Protein AF-A0A2V5RUF3-F1 (afdb_monomer_lite)

Sequence (128 aa):
MLADRKARALIARGKTIVAITCGIHSTEVGSYLSSMLIAYRLASSNEPEIQEILRNTIILLVPSTNPDGVDIVNNWYQKTLGTPYEGTDPPELYHKYTGHDDNRDWYAFTQVETQLVVDKILNVWHPQ

pLDDT: mean 93.79, std 6.05, range [61.09, 98.62]

Structure (mmCIF, N/CA/C/O backbone):
data_AF-A0A2V5RUF3-F1
#
_entry.id   AF-A0A2V5RUF3-F1
#
loop_
_atom_site.group_PDB
_atom_site.id
_atom_site.type_symbol
_atom_site.label_atom_id
_atom_site.label_alt_id
_atom_site.label_comp_id
_atom_site.label_asym_id
_atom_site.label_entity_id
_atom_site.label_seq_id
_atom_site.pdbx_PDB_ins_code
_atom_site.Cartn_x
_atom_site.Cartn_y
_atom_site.Cartn_z
_atom_site.occupancy
_atom_site.B_iso_or_equiv
_atom_site.auth_seq_id
_atom_site.auth_comp_id
_atom_site.auth_asym_id
_atom_site.auth_atom_id
_atom_site.pdbx_PDB_model_num
ATOM 1 N N . MET A 1 1 ? -35.981 2.179 25.441 1.00 61.34 1 MET A N 1
ATOM 2 C CA . MET A 1 1 ? -35.041 2.319 26.584 1.00 61.34 1 MET A CA 1
ATOM 3 C C . MET A 1 1 ? -33.956 1.233 26.642 1.00 61.34 1 MET A C 1
ATOM 5 O O . MET A 1 1 ? -32.801 1.597 26.812 1.00 61.34 1 MET A O 1
ATOM 9 N N . LEU A 1 2 ? -34.253 -0.069 26.477 1.00 61.09 2 LEU A N 1
ATOM 10 C CA . LEU A 1 2 ? -33.216 -1.128 26.495 1.00 61.09 2 LEU A CA 1
ATOM 11 C C . LEU A 1 2 ? -32.258 -1.067 25.283 1.00 61.09 2 LEU A C 1
ATOM 13 O O . LEU A 1 2 ? -31.047 -1.209 25.445 1.00 61.09 2 LEU A O 1
ATOM 17 N N . ALA A 1 3 ? -32.792 -0.785 24.088 1.00 72.12 3 ALA A N 1
ATOM 18 C CA . ALA A 1 3 ? -32.004 -0.601 22.864 1.00 72.12 3 ALA A CA 1
ATOM 19 C C . ALA A 1 3 ? -31.008 0.571 22.973 1.00 72.12 3 ALA A C 1
ATOM 21 O O . ALA A 1 3 ? -29.855 0.434 22.580 1.00 72.12 3 ALA A O 1
ATOM 22 N N . ASP A 1 4 ? -31.418 1.671 23.610 1.00 81.62 4 ASP A N 1
ATOM 23 C CA . ASP A 1 4 ? -30.600 2.879 23.788 1.00 81.62 4 ASP A CA 1
ATOM 24 C C . ASP A 1 4 ? -29.408 2.641 24.731 1.00 81.62 4 ASP A C 1
ATOM 26 O O . ASP A 1 4 ? -28.284 3.074 24.481 1.00 81.62 4 ASP A O 1
ATOM 30 N N . ARG A 1 5 ? -29.622 1.856 25.796 1.00 87.25 5 ARG A N 1
ATOM 31 C CA . ARG A 1 5 ? -28.552 1.445 26.716 1.00 87.25 5 ARG A CA 1
ATOM 32 C C . ARG A 1 5 ? -27.554 0.505 26.037 1.00 87.25 5 ARG A C 1
ATOM 34 O O . ARG A 1 5 ? -26.350 0.644 26.238 1.00 87.25 5 ARG A O 1
ATOM 41 N N . LYS A 1 6 ? -28.048 -0.433 25.221 1.00 88.12 6 LYS A N 1
ATOM 42 C CA . LYS A 1 6 ? -27.203 -1.355 24.451 1.00 88.12 6 LYS A CA 1
ATOM 43 C C . LYS A 1 6 ? -26.367 -0.602 23.412 1.00 88.12 6 LYS A C 1
ATOM 45 O O . LYS A 1 6 ? -25.171 -0.856 23.328 1.00 88.12 6 LYS A O 1
ATOM 50 N N . ALA A 1 7 ? -26.962 0.351 22.694 1.00 85.69 7 ALA A N 1
ATOM 51 C CA . ALA A 1 7 ? -26.263 1.194 21.727 1.00 85.69 7 ALA A CA 1
ATOM 52 C C . ALA A 1 7 ? -25.142 2.011 22.388 1.00 85.69 7 ALA A C 1
ATOM 54 O O . ALA A 1 7 ? -23.994 1.921 21.965 1.00 85.69 7 ALA A O 1
ATOM 55 N N . ARG A 1 8 ? -25.425 2.710 23.496 1.00 88.44 8 ARG A N 1
ATOM 56 C CA . ARG A 1 8 ? -24.406 3.464 24.253 1.00 88.44 8 ARG A CA 1
ATOM 57 C C . ARG A 1 8 ? -23.258 2.580 24.745 1.00 88.44 8 ARG A C 1
ATOM 59 O O . ARG A 1 8 ? -22.103 2.976 24.662 1.00 88.44 8 ARG A O 1
ATOM 66 N N . ALA A 1 9 ? -23.560 1.369 25.217 1.00 89.31 9 ALA A N 1
ATOM 67 C CA . ALA A 1 9 ? -22.543 0.420 25.667 1.00 89.31 9 ALA A CA 1
ATOM 68 C C . ALA A 1 9 ? -21.702 -0.172 24.522 1.00 89.31 9 ALA A C 1
ATOM 70 O O . ALA A 1 9 ? -20.583 -0.622 24.765 1.00 89.31 9 ALA A O 1
ATOM 71 N N . LEU A 1 10 ? -22.241 -0.239 23.301 1.00 87.00 10 LEU A N 1
ATOM 72 C CA . LEU A 1 10 ? -21.487 -0.633 22.108 1.00 87.00 10 LEU A CA 1
ATOM 73 C C . LEU A 1 10 ? -20.602 0.515 21.628 1.00 87.00 10 LEU A C 1
ATOM 75 O O . LEU A 1 10 ? -19.424 0.288 21.400 1.00 87.00 10 LEU A O 1
ATOM 79 N N . ILE A 1 11 ? -21.128 1.742 21.583 1.00 85.38 11 ILE A N 1
ATOM 80 C CA . ILE A 1 11 ? -20.364 2.949 21.234 1.00 85.38 11 ILE A CA 1
ATOM 81 C C . ILE A 1 11 ? -19.179 3.130 22.190 1.00 85.38 11 ILE A C 1
ATOM 83 O O . ILE A 1 11 ? -18.057 3.309 21.740 1.00 85.38 11 ILE A O 1
ATOM 87 N N . ALA A 1 12 ? -19.398 2.981 23.501 1.00 85.69 12 ALA A N 1
ATOM 88 C CA . ALA A 1 12 ? -18.342 3.117 24.508 1.00 85.69 12 ALA A CA 1
ATOM 89 C C . ALA A 1 12 ? -17.225 2.056 24.410 1.00 85.69 12 ALA A C 1
ATOM 91 O O . ALA A 1 12 ? -16.172 2.224 25.015 1.00 85.69 12 ALA A O 1
ATOM 92 N N . ARG A 1 13 ? -17.462 0.946 23.699 1.00 87.38 13 ARG A N 1
ATOM 93 C CA . ARG A 1 13 ? -16.481 -0.130 23.471 1.00 87.38 13 ARG A CA 1
ATOM 94 C C . ARG A 1 13 ? -16.015 -0.209 22.019 1.00 87.38 13 ARG A C 1
ATOM 96 O O . ARG A 1 13 ? -15.187 -1.061 21.702 1.00 87.38 13 ARG A O 1
ATOM 103 N N . GLY A 1 14 ? -16.580 0.621 21.146 1.00 89.19 14 GLY A N 1
ATOM 104 C CA . GLY A 1 14 ? -16.212 0.681 19.744 1.00 89.19 14 GLY A CA 1
ATOM 105 C C . GLY A 1 14 ? -14.777 1.165 19.606 1.00 89.19 14 GLY A C 1
ATOM 106 O O . GLY A 1 14 ? -14.316 1.995 20.386 1.00 89.19 14 GLY A O 1
ATOM 107 N N . LYS A 1 15 ? -14.079 0.626 18.612 1.00 94.06 15 LYS A N 1
ATOM 108 C CA . LYS A 1 15 ? -12.767 1.112 18.192 1.00 94.06 15 LYS A CA 1
ATOM 109 C C . LYS A 1 15 ? -12.907 1.796 16.843 1.00 94.06 15 LYS A C 1
ATOM 111 O O . LYS A 1 15 ? -13.728 1.371 16.028 1.00 94.06 15 LYS A O 1
ATOM 116 N N . THR A 1 16 ? -12.095 2.817 16.608 1.00 95.06 16 THR A N 1
ATOM 117 C CA . THR A 1 16 ? -11.944 3.400 15.273 1.00 95.06 16 THR A CA 1
ATOM 118 C C . THR A 1 16 ? -11.243 2.386 14.380 1.00 95.06 16 THR A C 1
ATOM 120 O O . THR A 1 16 ? -10.318 1.703 14.818 1.00 95.06 16 THR A O 1
ATOM 123 N N . ILE A 1 17 ? -11.696 2.254 13.139 1.00 97.06 17 ILE A N 1
ATOM 124 C CA . ILE A 1 17 ? -11.057 1.396 12.143 1.00 97.06 17 ILE A CA 1
ATOM 125 C C . ILE A 1 17 ? -10.374 2.317 11.142 1.00 97.06 17 ILE A C 1
ATOM 127 O O . ILE A 1 17 ? -11.040 3.149 10.536 1.00 97.06 17 ILE A O 1
ATOM 131 N N . VAL A 1 18 ? -9.064 2.164 10.975 1.00 97.69 18 VAL A N 1
ATOM 132 C CA . VAL A 1 18 ? -8.263 2.954 10.034 1.00 97.69 18 VAL A CA 1
ATOM 133 C C . VAL A 1 18 ? -7.677 2.012 8.996 1.00 97.69 18 VAL A C 1
ATOM 135 O O . VAL A 1 18 ? -6.994 1.052 9.352 1.00 97.69 18 VAL A O 1
ATOM 138 N N . ALA A 1 19 ? -7.926 2.290 7.718 1.00 97.56 19 ALA A N 1
ATOM 139 C CA . ALA A 1 19 ? -7.289 1.588 6.612 1.00 97.56 19 ALA A CA 1
ATOM 140 C C . ALA A 1 19 ? -6.160 2.441 6.026 1.00 97.56 19 ALA A C 1
ATOM 142 O O . ALA A 1 19 ? -6.362 3.607 5.699 1.00 97.56 19 ALA A O 1
ATOM 143 N N . ILE A 1 20 ? -4.975 1.848 5.893 1.00 97.38 20 ILE A N 1
ATOM 144 C CA . ILE A 1 20 ? -3.802 2.457 5.265 1.00 97.38 20 ILE A CA 1
ATOM 145 C C . ILE A 1 20 ? -3.425 1.571 4.086 1.00 97.38 20 ILE A C 1
ATOM 147 O O . ILE A 1 20 ? -2.952 0.450 4.273 1.00 97.38 20 ILE A O 1
ATOM 151 N N . THR A 1 21 ? -3.649 2.066 2.874 1.00 96.69 21 THR A N 1
ATOM 152 C CA . THR A 1 21 ? -3.284 1.377 1.634 1.00 96.69 21 THR A CA 1
ATOM 153 C C . THR A 1 21 ? -2.081 2.044 0.995 1.00 96.69 21 THR A C 1
ATOM 155 O O . THR A 1 21 ? -2.075 3.258 0.798 1.00 96.69 21 THR A O 1
ATOM 158 N N . CYS A 1 22 ? -1.081 1.247 0.640 1.00 97.62 22 CYS A N 1
ATOM 159 C CA . CYS A 1 22 ? 0.146 1.718 0.015 1.00 97.62 22 CYS A CA 1
ATOM 160 C C . CYS A 1 22 ? 0.277 1.203 -1.425 1.00 97.62 22 CYS A C 1
ATOM 162 O O . CYS A 1 22 ? -0.456 0.307 -1.854 1.00 97.62 22 CYS A O 1
ATOM 164 N N . GLY A 1 23 ? 1.219 1.782 -2.170 1.00 95.56 23 GLY A N 1
ATOM 165 C CA . GLY A 1 23 ? 1.679 1.248 -3.455 1.00 95.56 23 GLY A CA 1
ATOM 166 C C . GLY A 1 23 ? 0.611 1.127 -4.541 1.00 95.56 23 GLY A C 1
ATOM 167 O O . GLY A 1 23 ? 0.672 0.173 -5.302 1.00 95.56 23 GLY A O 1
ATOM 168 N N . ILE A 1 24 ? -0.371 2.035 -4.601 1.00 95.88 24 ILE A N 1
ATOM 169 C CA . ILE A 1 24 ? -1.348 2.045 -5.707 1.00 95.88 24 ILE A CA 1
ATOM 170 C C . ILE A 1 24 ? -0.675 2.384 -7.042 1.00 95.88 24 ILE A C 1
ATOM 172 O O . ILE A 1 24 ? -0.986 1.789 -8.064 1.00 95.88 24 ILE A O 1
ATOM 176 N N . HIS A 1 25 ? 0.308 3.287 -7.015 1.00 95.50 25 HIS A N 1
ATOM 177 C CA . HIS A 1 25 ? 1.265 3.463 -8.099 1.00 95.50 25 HIS A CA 1
ATOM 178 C C . HIS A 1 25 ? 2.591 2.838 -7.686 1.00 95.50 25 HIS A C 1
ATOM 180 O O . HIS A 1 25 ? 3.242 3.286 -6.739 1.00 95.50 25 HIS A O 1
ATOM 186 N N . SER A 1 26 ? 3.017 1.807 -8.403 1.00 94.25 26 SER A N 1
ATOM 187 C CA . SER A 1 26 ? 4.197 1.035 -8.015 1.00 94.25 26 SER A CA 1
ATOM 188 C C . SER A 1 26 ? 5.525 1.781 -8.184 1.00 94.25 26 SER A C 1
ATOM 190 O O . SER A 1 26 ? 6.513 1.396 -7.570 1.00 94.25 26 SER A O 1
ATOM 192 N N . THR A 1 27 ? 5.570 2.873 -8.953 1.00 93.88 27 THR A N 1
ATOM 193 C CA . THR A 1 27 ? 6.742 3.766 -9.034 1.00 93.88 27 THR A CA 1
ATOM 194 C C . THR A 1 27 ? 6.886 4.697 -7.830 1.00 93.88 27 THR A C 1
ATOM 196 O O . THR A 1 27 ? 7.957 5.260 -7.609 1.00 93.88 27 THR A O 1
ATOM 199 N N . GLU A 1 28 ? 5.857 4.837 -6.990 1.00 94.19 28 GLU A N 1
ATOM 200 C CA . GLU A 1 28 ? 5.906 5.638 -5.761 1.00 94.19 28 GLU A CA 1
ATOM 201 C C . GLU A 1 28 ? 6.534 4.834 -4.607 1.00 94.19 28 GLU A C 1
ATOM 203 O O . GLU A 1 28 ? 5.898 4.523 -3.594 1.00 94.19 28 GLU A O 1
ATOM 208 N N . VAL A 1 29 ? 7.818 4.491 -4.759 1.00 93.12 29 VAL A N 1
ATOM 209 C CA . VAL A 1 29 ? 8.514 3.483 -3.935 1.00 93.12 29 VAL A CA 1
ATOM 210 C C . VAL A 1 29 ? 8.488 3.746 -2.429 1.00 93.12 29 VAL A C 1
ATOM 212 O O . VAL A 1 29 ? 8.453 2.816 -1.622 1.00 93.12 29 VAL A O 1
ATOM 215 N N . GLY A 1 30 ? 8.442 5.017 -2.024 1.00 94.19 30 GLY A N 1
ATOM 216 C CA . GLY A 1 30 ? 8.379 5.398 -0.613 1.00 94.19 30 GLY A CA 1
ATOM 217 C C . GLY A 1 30 ? 7.131 4.869 0.100 1.00 94.19 30 GLY A C 1
ATOM 218 O O . GLY A 1 30 ? 7.197 4.532 1.283 1.00 94.19 30 GLY A O 1
ATOM 219 N N . SER A 1 31 ? 6.009 4.740 -0.613 1.00 94.00 31 SER A N 1
ATOM 220 C CA . SER A 1 31 ? 4.732 4.314 -0.039 1.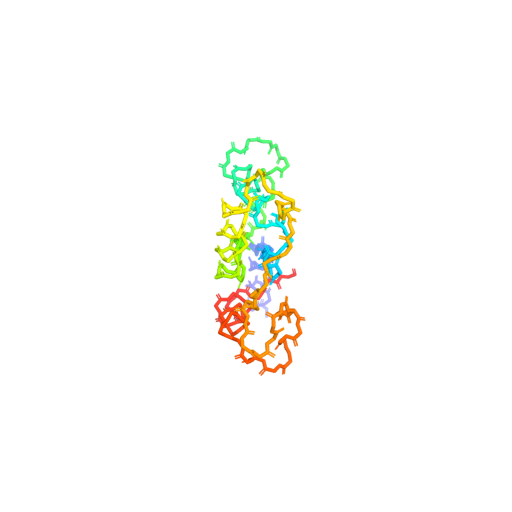00 94.00 31 SER A CA 1
ATOM 221 C C . SER A 1 31 ? 4.805 2.877 0.485 1.00 94.00 31 SER A C 1
ATOM 223 O O . SER A 1 31 ? 4.691 2.648 1.690 1.00 94.00 31 SER A O 1
ATOM 225 N N . TYR A 1 32 ? 5.082 1.900 -0.384 1.00 93.50 32 TYR A N 1
ATOM 226 C CA . TYR A 1 32 ? 5.093 0.493 0.025 1.00 93.50 32 TYR A CA 1
ATOM 227 C C . TYR A 1 32 ? 6.329 0.121 0.858 1.00 93.50 32 TYR A C 1
ATOM 229 O O . TYR A 1 32 ? 6.214 -0.719 1.751 1.00 93.50 32 TYR A O 1
ATOM 237 N N . LEU A 1 33 ? 7.484 0.774 0.667 1.00 94.38 33 LEU A N 1
ATOM 238 C CA . LEU A 1 33 ? 8.667 0.529 1.507 1.00 94.38 33 LEU A CA 1
ATOM 239 C C . LEU A 1 33 ? 8.474 1.029 2.947 1.00 94.38 33 LEU A C 1
ATOM 241 O O . LEU A 1 33 ? 8.896 0.366 3.896 1.00 94.38 33 LEU A O 1
ATOM 245 N N . SER A 1 34 ? 7.797 2.168 3.136 1.00 96.69 34 SER A N 1
ATOM 246 C CA . SER A 1 34 ? 7.510 2.688 4.481 1.00 96.69 34 SER A CA 1
ATOM 247 C C . SER A 1 34 ? 6.473 1.855 5.239 1.00 96.69 34 SER A C 1
ATOM 249 O O . SER A 1 34 ? 6.503 1.831 6.471 1.00 96.69 34 SER A O 1
ATOM 251 N N . SER A 1 35 ? 5.615 1.103 4.539 1.00 96.69 35 SER A N 1
ATOM 252 C CA . SER A 1 35 ? 4.597 0.250 5.167 1.00 96.69 35 SER A CA 1
ATOM 253 C C . SER A 1 35 ? 5.201 -0.757 6.158 1.00 96.69 35 SER A C 1
ATOM 255 O O . SER A 1 35 ? 4.666 -0.951 7.248 1.00 96.69 35 SER A O 1
ATOM 257 N N . MET A 1 36 ? 6.369 -1.331 5.852 1.00 95.31 36 MET A N 1
ATOM 258 C CA . MET A 1 36 ? 7.050 -2.268 6.751 1.00 95.31 36 MET A CA 1
ATOM 259 C C . MET A 1 36 ? 7.618 -1.580 7.993 1.00 95.31 36 MET A C 1
ATOM 261 O O . MET A 1 36 ? 7.584 -2.154 9.081 1.00 95.31 36 MET A O 1
ATOM 265 N N . LEU A 1 37 ? 8.081 -0.333 7.868 1.00 97.12 37 LEU A N 1
ATOM 266 C CA . LEU A 1 37 ? 8.527 0.462 9.015 1.00 97.12 37 LEU A CA 1
ATOM 267 C C . LEU A 1 37 ? 7.354 0.818 9.933 1.00 97.12 37 LEU A C 1
ATOM 269 O O . LEU A 1 37 ? 7.489 0.747 11.155 1.00 97.12 37 LEU A O 1
ATOM 273 N N . ILE A 1 38 ? 6.195 1.147 9.353 1.00 97.56 38 ILE A N 1
ATOM 274 C CA . ILE A 1 38 ? 4.953 1.376 10.100 1.00 97.56 38 ILE A CA 1
ATOM 275 C C . ILE A 1 38 ? 4.552 0.096 10.840 1.00 97.56 38 ILE A C 1
ATOM 277 O O . ILE A 1 38 ? 4.354 0.136 12.054 1.00 97.56 38 ILE A O 1
ATOM 281 N N . ALA A 1 39 ? 4.492 -1.041 10.138 1.00 97.81 39 ALA A N 1
ATOM 282 C CA . ALA A 1 39 ? 4.152 -2.335 10.726 1.00 97.81 39 ALA A CA 1
ATOM 283 C C . ALA A 1 39 ? 5.087 -2.692 11.890 1.00 97.81 39 ALA A C 1
ATOM 285 O O . ALA A 1 39 ? 4.621 -3.050 12.970 1.00 97.81 39 ALA A O 1
ATOM 286 N N . TYR A 1 40 ? 6.398 -2.533 11.690 1.00 98.19 40 TYR A N 1
ATOM 287 C CA . TYR A 1 40 ? 7.402 -2.785 12.717 1.00 98.19 40 TYR A CA 1
ATOM 288 C C . TYR A 1 40 ? 7.193 -1.890 13.941 1.00 98.19 40 TYR A C 1
ATOM 290 O O . TYR A 1 40 ? 7.073 -2.402 15.051 1.00 98.19 40 TYR A O 1
ATOM 298 N N . ARG A 1 41 ? 7.069 -0.568 13.753 1.00 98.00 41 ARG A N 1
ATOM 299 C CA . ARG A 1 41 ? 6.890 0.374 14.869 1.00 98.00 41 ARG A CA 1
ATOM 300 C C . ARG A 1 41 ? 5.607 0.096 15.652 1.00 98.00 41 ARG A C 1
ATOM 302 O O . ARG A 1 41 ? 5.643 0.122 16.879 1.00 98.00 41 ARG A O 1
ATOM 309 N N . LEU A 1 42 ? 4.502 -0.206 14.966 1.00 98.06 42 LEU A N 1
ATOM 310 C CA . LEU A 1 42 ? 3.241 -0.588 15.607 1.00 98.06 42 LEU A CA 1
ATOM 311 C C . LEU A 1 42 ? 3.367 -1.911 16.377 1.00 98.06 42 LEU A C 1
ATOM 313 O O . LEU A 1 42 ? 2.811 -2.038 17.460 1.00 98.06 42 LEU A O 1
ATOM 317 N N . ALA A 1 43 ? 4.100 -2.892 15.851 1.00 97.88 43 ALA A N 1
ATOM 318 C CA . ALA A 1 43 ? 4.243 -4.198 16.489 1.00 97.88 43 ALA A CA 1
ATOM 319 C C . ALA A 1 43 ? 5.235 -4.208 17.666 1.00 97.88 43 ALA A C 1
ATOM 321 O O . ALA A 1 43 ? 5.084 -5.023 18.576 1.00 97.88 43 ALA A O 1
ATOM 322 N N . SER A 1 44 ? 6.258 -3.346 17.649 1.00 98.38 44 SER A N 1
ATOM 323 C CA . SER A 1 44 ? 7.387 -3.427 18.586 1.00 98.38 44 SER A CA 1
ATOM 324 C C . SER A 1 44 ? 7.487 -2.274 19.587 1.00 98.38 44 SER A C 1
ATOM 326 O O . SER A 1 44 ? 8.239 -2.391 20.556 1.00 98.38 44 SER A O 1
ATOM 328 N N . SER A 1 45 ? 6.819 -1.139 19.357 1.00 98.19 45 SER A N 1
ATOM 329 C CA . SER A 1 45 ? 7.000 0.045 20.207 1.00 98.19 45 SER A CA 1
ATOM 330 C C . SER A 1 45 ? 6.225 -0.057 21.521 1.00 98.19 45 SER A C 1
ATOM 332 O O . SER A 1 45 ? 5.051 -0.415 21.554 1.00 98.19 45 SER A O 1
ATOM 334 N N . ASN A 1 46 ? 6.881 0.340 22.613 1.00 97.94 46 ASN A N 1
ATOM 335 C CA . ASN A 1 46 ? 6.268 0.537 23.931 1.00 97.94 46 ASN A CA 1
ATOM 336 C C . ASN A 1 46 ? 6.033 2.026 24.245 1.00 97.94 46 ASN A C 1
ATOM 338 O O . ASN A 1 46 ? 5.735 2.374 25.387 1.00 97.94 46 ASN A O 1
ATOM 342 N N . GLU A 1 47 ? 6.199 2.915 23.259 1.00 98.62 47 GLU A N 1
ATOM 343 C CA . GLU A 1 47 ? 5.910 4.340 23.425 1.00 98.62 47 GLU A CA 1
ATOM 344 C C . GLU A 1 47 ? 4.442 4.532 23.846 1.00 98.62 47 GLU A C 1
ATOM 346 O O . GLU A 1 47 ? 3.555 3.929 23.230 1.00 98.62 47 GLU A O 1
ATOM 351 N N . PRO A 1 48 ? 4.155 5.377 24.858 1.00 98.50 48 PRO A N 1
ATOM 352 C CA . PRO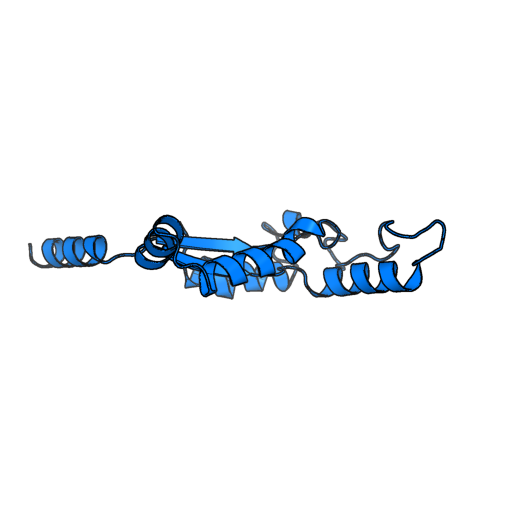 A 1 48 ? 2.792 5.587 25.342 1.00 98.50 48 PRO A CA 1
ATOM 353 C C . PRO A 1 48 ? 1.799 5.969 24.237 1.00 98.50 48 PRO A C 1
ATOM 355 O O . PRO A 1 48 ? 0.679 5.468 24.235 1.00 98.50 48 PRO A O 1
ATOM 358 N N . GLU A 1 49 ? 2.235 6.784 23.274 1.00 98.19 49 GLU A N 1
ATOM 359 C CA . GLU A 1 49 ? 1.430 7.216 22.125 1.00 98.19 49 GLU A CA 1
ATOM 360 C C . GLU A 1 49 ? 1.035 6.041 21.216 1.00 98.19 49 GLU A C 1
ATOM 362 O O . GLU A 1 49 ? -0.140 5.861 20.901 1.00 98.19 49 GLU A O 1
ATOM 367 N N . ILE A 1 50 ? 1.988 5.178 20.846 1.00 98.25 50 ILE A N 1
ATOM 368 C CA . ILE A 1 50 ? 1.705 3.996 20.017 1.00 98.25 50 ILE A CA 1
ATOM 369 C C . ILE A 1 50 ? 0.780 3.027 20.763 1.00 98.25 50 ILE A C 1
ATOM 371 O O . ILE A 1 50 ? -0.172 2.496 20.190 1.00 98.25 50 ILE A O 1
ATOM 375 N N . GLN A 1 51 ? 1.007 2.836 22.063 1.00 98.25 51 GLN A N 1
ATOM 376 C CA . GLN A 1 51 ? 0.159 1.988 22.900 1.00 98.25 51 GLN A CA 1
ATOM 377 C C . GLN A 1 51 ? -1.267 2.539 23.040 1.00 98.25 51 GLN A C 1
ATOM 379 O O . GLN A 1 51 ? -2.225 1.765 23.116 1.00 98.25 51 GLN A O 1
ATOM 384 N N . GLU A 1 52 ? -1.437 3.860 23.053 1.00 97.50 52 GLU A N 1
ATOM 385 C CA . GLU A 1 52 ? -2.749 4.505 23.021 1.00 97.50 52 GLU A CA 1
ATOM 386 C C . GLU A 1 52 ? -3.456 4.293 21.675 1.00 97.50 52 GLU A C 1
ATOM 388 O O . GLU A 1 52 ? -4.626 3.893 21.660 1.00 97.50 52 GLU A O 1
ATOM 393 N N . ILE A 1 53 ? -2.742 4.457 20.556 1.00 97.25 53 ILE A N 1
ATOM 394 C CA . ILE A 1 53 ? -3.265 4.185 19.208 1.00 97.25 53 ILE A CA 1
ATOM 395 C C . ILE A 1 53 ? -3.777 2.741 19.113 1.00 97.25 53 ILE A C 1
ATOM 397 O O . ILE A 1 53 ? -4.935 2.525 18.751 1.00 97.25 53 ILE A O 1
ATOM 401 N N . LEU A 1 54 ? -2.963 1.751 19.498 1.00 97.12 54 LEU A N 1
ATOM 402 C CA . LEU A 1 54 ? -3.313 0.322 19.422 1.00 97.12 54 LEU A CA 1
ATOM 403 C C . LEU A 1 54 ? -4.462 -0.070 20.364 1.00 97.12 54 LEU A C 1
ATOM 405 O O . LEU A 1 54 ? -5.226 -1.006 20.100 1.00 97.12 54 LEU A O 1
ATOM 409 N N . ARG A 1 55 ? -4.622 0.649 21.480 1.00 96.12 55 ARG A N 1
ATOM 410 C CA . ARG A 1 55 ? -5.733 0.417 22.408 1.00 96.12 55 ARG A CA 1
ATOM 411 C C . ARG A 1 55 ? -7.064 0.833 21.794 1.00 96.12 55 ARG A C 1
ATOM 413 O O . ARG A 1 55 ? -8.038 0.092 21.942 1.00 96.12 55 ARG A O 1
ATOM 420 N N . ASN A 1 56 ? -7.088 1.957 21.082 1.00 95.62 56 ASN A N 1
ATOM 421 C CA . ASN A 1 56 ? -8.313 2.598 20.601 1.00 95.62 56 ASN A CA 1
ATOM 422 C C . ASN A 1 56 ? -8.632 2.329 19.120 1.00 95.62 56 ASN A C 1
ATOM 424 O O . ASN A 1 56 ? -9.765 2.558 18.695 1.00 95.62 56 ASN A O 1
ATOM 428 N N . THR A 1 57 ? -7.675 1.799 18.355 1.00 97.12 57 THR A N 1
ATOM 429 C CA . THR A 1 57 ? -7.779 1.666 16.895 1.00 97.12 57 THR A CA 1
ATOM 430 C C . THR A 1 57 ? -7.592 0.220 16.441 1.00 97.12 57 THR A C 1
ATOM 432 O O . THR A 1 57 ? -6.798 -0.530 17.006 1.00 97.12 57 THR A O 1
ATOM 435 N N . ILE A 1 58 ? -8.318 -0.174 15.397 1.00 96.81 58 ILE A N 1
ATOM 436 C CA . ILE A 1 58 ? -8.026 -1.343 14.565 1.00 96.81 58 ILE A CA 1
ATOM 437 C C . ILE A 1 58 ? -7.394 -0.814 13.277 1.00 96.81 58 ILE A C 1
ATOM 439 O O . ILE A 1 58 ? -8.034 -0.064 12.544 1.00 96.81 58 ILE A O 1
ATOM 443 N N . ILE A 1 59 ? -6.141 -1.181 13.014 1.00 97.94 59 ILE A N 1
ATOM 444 C CA . ILE A 1 59 ? -5.397 -0.713 11.840 1.00 97.94 59 ILE A CA 1
ATOM 445 C C . ILE A 1 59 ? -5.368 -1.825 10.793 1.00 97.94 59 ILE A C 1
ATOM 447 O O . ILE A 1 59 ? -4.885 -2.924 11.061 1.00 97.94 59 ILE A O 1
ATOM 451 N N . LEU A 1 60 ? -5.863 -1.521 9.596 1.00 97.88 60 LEU A N 1
ATOM 452 C CA . LEU A 1 60 ? -5.782 -2.366 8.410 1.00 97.88 60 LEU A CA 1
ATOM 453 C C . LEU A 1 60 ? -4.677 -1.808 7.515 1.00 97.88 60 LEU A C 1
ATOM 455 O O . LEU A 1 60 ? -4.896 -0.854 6.771 1.00 97.88 60 LEU A O 1
ATOM 459 N N . LEU A 1 61 ? -3.476 -2.368 7.623 1.00 97.94 61 LEU A N 1
ATOM 460 C CA . LEU A 1 61 ? -2.328 -1.949 6.825 1.00 97.94 61 LEU A CA 1
ATOM 461 C C . LEU A 1 61 ? -2.175 -2.866 5.609 1.00 97.94 61 LEU A C 1
ATOM 463 O O . LEU A 1 61 ? -1.930 -4.060 5.769 1.00 97.94 61 LEU A O 1
ATOM 467 N N . VAL A 1 62 ? -2.296 -2.300 4.409 1.00 97.62 62 VAL A N 1
ATOM 468 C CA . VAL A 1 62 ? -2.088 -2.988 3.129 1.00 97.62 62 VAL A CA 1
ATOM 469 C C . VAL A 1 62 ? -0.768 -2.506 2.527 1.00 97.62 62 VAL A C 1
ATOM 471 O O . VAL A 1 62 ? -0.714 -1.380 2.026 1.00 97.62 62 VAL A O 1
ATOM 474 N N . PRO A 1 63 ? 0.297 -3.329 2.561 1.00 96.50 63 PRO A N 1
ATOM 475 C CA . PRO A 1 63 ? 1.630 -2.921 2.116 1.00 96.50 63 PRO A CA 1
ATOM 476 C C . PRO A 1 63 ? 1.714 -2.506 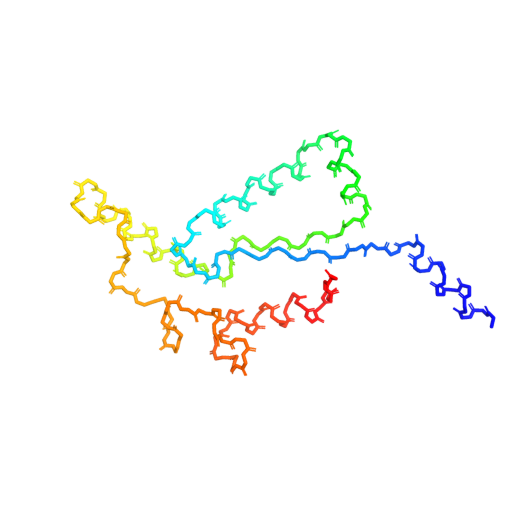0.650 1.00 96.50 63 PRO A C 1
ATOM 478 O O . PRO A 1 63 ? 2.485 -1.616 0.309 1.00 96.50 63 PRO A O 1
ATOM 481 N N . SER A 1 64 ? 0.923 -3.144 -0.209 1.00 96.50 64 SER A N 1
ATOM 482 C CA . SER A 1 64 ? 0.764 -2.754 -1.603 1.00 96.50 64 SER A CA 1
ATOM 483 C C . SER A 1 64 ? -0.618 -3.159 -2.098 1.00 96.50 64 SER A C 1
ATOM 485 O O . SER A 1 64 ? -1.078 -4.267 -1.819 1.00 96.50 64 SER A O 1
ATOM 487 N N . THR A 1 65 ? -1.269 -2.255 -2.821 1.00 96.31 65 THR A N 1
ATOM 488 C CA . THR A 1 65 ? -2.507 -2.521 -3.568 1.00 96.31 65 THR A CA 1
ATOM 489 C C . THR A 1 65 ? -2.239 -2.873 -5.030 1.00 96.31 65 THR A C 1
ATOM 491 O O . THR A 1 65 ? -3.135 -3.390 -5.682 1.00 96.31 65 THR A O 1
ATOM 494 N N . ASN A 1 66 ? -1.004 -2.680 -5.505 1.00 96.12 66 ASN A N 1
ATOM 495 C CA . ASN A 1 66 ? -0.525 -3.099 -6.818 1.00 96.12 66 ASN A CA 1
ATOM 496 C C . ASN A 1 66 ? 0.829 -3.839 -6.670 1.00 96.12 66 ASN A C 1
ATOM 498 O O . ASN A 1 66 ? 1.893 -3.261 -6.927 1.00 96.12 66 ASN A O 1
ATOM 502 N N . PRO A 1 67 ? 0.834 -5.087 -6.154 1.00 95.56 67 PRO A N 1
ATOM 503 C CA . PRO A 1 67 ? 2.066 -5.855 -5.953 1.00 95.56 67 PRO A CA 1
ATOM 504 C C . PRO A 1 67 ? 2.744 -6.252 -7.274 1.00 95.56 67 PRO A C 1
ATOM 506 O O . PRO A 1 67 ? 3.969 -6.209 -7.346 1.00 95.56 67 PRO A O 1
ATOM 509 N N . ASP A 1 68 ? 1.978 -6.541 -8.327 1.00 95.25 68 ASP A N 1
ATOM 510 C CA . ASP A 1 68 ? 2.517 -6.925 -9.638 1.00 95.25 68 ASP A CA 1
ATOM 511 C C . ASP A 1 68 ? 3.346 -5.786 -10.252 1.00 95.25 68 ASP A C 1
ATOM 513 O O . ASP A 1 68 ? 4.474 -5.991 -10.703 1.00 95.25 68 ASP A O 1
ATOM 517 N N . GLY A 1 69 ? 2.848 -4.547 -10.182 1.00 95.31 69 GLY A N 1
ATOM 518 C CA . GLY A 1 69 ? 3.616 -3.379 -10.598 1.00 95.31 69 GLY A CA 1
ATOM 519 C C . GLY A 1 69 ? 4.866 -3.150 -9.739 1.00 95.31 69 GLY A C 1
ATOM 520 O O . GLY A 1 69 ? 5.879 -2.675 -10.255 1.00 95.31 69 GLY A O 1
ATOM 521 N N . VAL A 1 70 ? 4.847 -3.505 -8.444 1.00 95.69 70 VAL A N 1
ATOM 522 C CA . VAL A 1 70 ? 6.040 -3.407 -7.576 1.00 95.69 70 VAL A CA 1
ATOM 523 C C . VAL A 1 70 ? 7.121 -4.377 -8.050 1.00 95.69 70 VAL A C 1
ATOM 525 O O . VAL A 1 70 ? 8.291 -3.993 -8.120 1.00 95.69 70 VAL A O 1
ATOM 528 N N . ASP A 1 71 ? 6.740 -5.592 -8.444 1.00 96.19 71 ASP A N 1
ATOM 529 C CA . ASP A 1 71 ? 7.669 -6.563 -9.021 1.00 96.19 71 ASP A CA 1
ATOM 530 C C . ASP A 1 71 ? 8.240 -6.073 -10.359 1.00 96.19 71 ASP A C 1
ATOM 532 O O . ASP A 1 71 ? 9.449 -6.181 -10.576 1.00 96.19 71 ASP A O 1
ATOM 536 N N . ILE A 1 72 ? 7.422 -5.467 -11.230 1.00 96.00 72 ILE A N 1
ATOM 537 C CA . ILE A 1 72 ? 7.886 -4.856 -12.491 1.00 96.00 72 ILE A CA 1
ATOM 538 C C . ILE A 1 72 ? 8.935 -3.766 -12.213 1.00 96.00 72 ILE A C 1
ATOM 540 O O . ILE A 1 72 ? 10.023 -3.789 -12.800 1.00 96.00 72 ILE A O 1
ATOM 544 N N . VAL A 1 73 ? 8.651 -2.844 -11.287 1.00 95.75 73 VAL A N 1
ATOM 545 C CA . VAL A 1 73 ? 9.572 -1.759 -10.904 1.00 95.75 73 VAL A CA 1
ATOM 546 C C . VAL A 1 73 ? 10.869 -2.314 -10.314 1.00 95.75 73 VAL A C 1
ATOM 548 O O . VAL A 1 73 ? 11.959 -1.895 -10.712 1.00 95.75 73 VAL A O 1
ATOM 551 N N . ASN A 1 74 ? 10.782 -3.299 -9.417 1.00 95.75 74 ASN A N 1
ATOM 552 C CA . ASN A 1 74 ? 11.960 -3.943 -8.841 1.00 95.75 74 ASN A CA 1
ATOM 553 C C . ASN A 1 74 ? 12.802 -4.651 -9.914 1.00 95.75 74 ASN A C 1
ATOM 555 O O . ASN A 1 74 ? 14.018 -4.473 -9.963 1.00 95.75 74 ASN A O 1
ATOM 559 N N . ASN A 1 75 ? 12.172 -5.416 -10.805 1.00 96.88 75 ASN A N 1
ATOM 560 C CA . ASN A 1 75 ? 12.868 -6.138 -11.868 1.00 96.88 75 ASN A CA 1
ATOM 561 C C . ASN A 1 75 ? 13.579 -5.181 -12.832 1.00 96.88 75 ASN A C 1
ATOM 563 O O . ASN A 1 75 ? 14.715 -5.444 -13.239 1.00 96.88 75 ASN A O 1
ATOM 567 N N . TRP A 1 76 ? 12.948 -4.054 -13.169 1.00 97.12 76 TRP A N 1
ATOM 568 C CA . TRP A 1 76 ? 13.575 -3.016 -13.981 1.00 97.12 76 TRP A CA 1
ATOM 569 C C . TRP A 1 76 ? 14.777 -2.382 -13.282 1.00 97.12 76 TRP A C 1
ATOM 571 O O . TRP A 1 76 ? 15.842 -2.276 -13.894 1.00 97.12 76 TRP A O 1
ATOM 581 N N . TYR A 1 77 ? 14.648 -2.039 -11.998 1.00 96.88 77 TYR A N 1
ATOM 582 C CA . TYR A 1 77 ? 15.760 -1.510 -11.209 1.00 96.88 77 TYR A CA 1
ATOM 583 C C . TYR A 1 77 ? 16.947 -2.485 -11.180 1.00 96.88 77 TYR A C 1
ATOM 585 O O . TYR A 1 77 ? 18.064 -2.108 -11.527 1.00 96.88 77 TYR A O 1
ATOM 593 N N . GLN A 1 78 ? 16.706 -3.764 -10.872 1.00 97.75 78 GLN A N 1
ATOM 594 C CA . GLN A 1 78 ? 17.759 -4.790 -10.849 1.00 97.75 78 GLN A CA 1
ATOM 595 C C . GLN A 1 78 ? 18.448 -4.954 -12.211 1.00 97.75 78 GLN A C 1
ATOM 597 O O . GLN A 1 78 ? 19.665 -5.112 -12.283 1.00 97.75 78 GLN A O 1
ATOM 602 N N . LYS A 1 79 ? 17.683 -4.897 -13.307 1.00 97.69 79 LYS A N 1
ATOM 603 C CA . LYS A 1 79 ? 18.208 -5.032 -14.673 1.00 97.69 79 LYS A CA 1
ATOM 604 C C . LYS A 1 79 ? 19.039 -3.827 -15.121 1.00 97.69 79 LYS A C 1
ATOM 606 O O . LYS A 1 79 ? 19.931 -3.984 -15.952 1.00 97.69 79 LYS A O 1
ATOM 611 N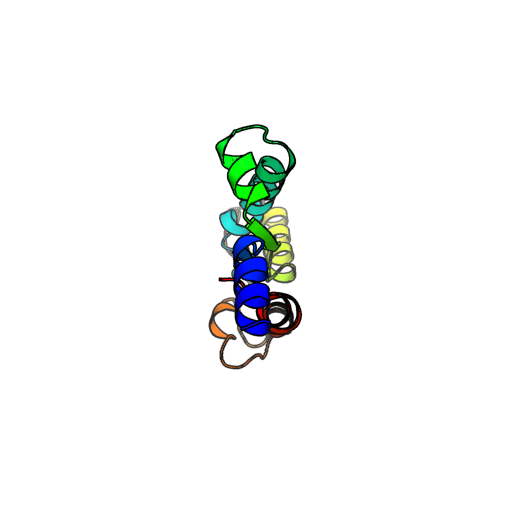 N . THR A 1 80 ? 18.711 -2.636 -14.630 1.00 98.19 80 THR A N 1
ATOM 612 C CA . THR A 1 80 ? 19.317 -1.368 -15.064 1.00 98.19 80 THR A CA 1
ATOM 613 C C . THR A 1 80 ? 20.375 -0.831 -14.112 1.00 98.19 80 THR A C 1
ATOM 615 O O . THR A 1 80 ? 20.993 0.189 -14.422 1.00 98.19 80 THR A O 1
ATOM 618 N N . LEU A 1 81 ? 20.626 -1.523 -13.002 1.00 98.06 81 LEU A N 1
ATOM 619 C CA . LEU A 1 81 ? 21.630 -1.163 -12.010 1.00 98.06 81 LEU A CA 1
ATOM 620 C C . LEU A 1 81 ? 23.004 -0.914 -12.658 1.00 98.06 81 LEU A C 1
ATOM 622 O O . LEU A 1 81 ? 23.521 -1.749 -13.403 1.00 98.06 81 LEU A O 1
ATOM 626 N N . GLY A 1 82 ? 23.595 0.251 -12.391 1.00 98.06 82 GLY A N 1
ATOM 627 C CA . GLY A 1 82 ? 24.874 0.684 -12.957 1.00 98.06 82 GLY A CA 1
ATOM 628 C C . GLY A 1 82 ? 24.817 1.161 -14.414 1.00 98.06 82 GLY A C 1
ATOM 629 O O . GLY A 1 82 ? 25.865 1.427 -15.006 1.00 98.06 82 GLY A O 1
ATOM 630 N N . THR A 1 83 ? 23.630 1.277 -15.013 1.00 98.12 83 THR A N 1
ATOM 631 C CA . THR A 1 83 ? 23.431 1.816 -16.370 1.00 98.12 83 THR A CA 1
ATOM 632 C C . THR A 1 83 ? 22.833 3.230 -16.323 1.00 98.12 83 THR A C 1
ATOM 634 O O . THR A 1 83 ? 22.307 3.636 -15.289 1.00 98.12 83 THR A O 1
ATOM 637 N N . PRO A 1 84 ? 22.818 3.988 -17.440 1.00 97.94 84 PRO A N 1
ATOM 638 C CA . PRO A 1 84 ? 22.125 5.282 -17.503 1.00 97.94 84 PRO A CA 1
ATOM 639 C C . PRO A 1 84 ? 20.609 5.230 -17.244 1.00 97.94 84 PRO A C 1
ATOM 641 O O . PRO A 1 84 ? 19.986 6.281 -17.133 1.00 97.94 84 PRO A O 1
ATOM 644 N N . TYR A 1 85 ? 20.019 4.033 -17.198 1.00 97.06 85 TYR A N 1
ATOM 645 C CA . TYR A 1 85 ? 18.593 3.811 -16.953 1.00 97.06 85 TYR A CA 1
ATOM 646 C C . TYR A 1 85 ? 18.287 3.422 -15.499 1.00 97.06 85 TYR A C 1
ATOM 648 O O . TYR A 1 85 ? 17.134 3.154 -15.171 1.00 97.06 85 TYR A O 1
ATOM 656 N N . GLU A 1 86 ? 19.298 3.363 -14.625 1.00 96.75 86 GLU A N 1
ATOM 657 C CA . GLU A 1 86 ? 19.078 3.081 -13.208 1.00 96.75 86 GLU A CA 1
ATOM 658 C C . GLU A 1 86 ? 18.110 4.107 -12.599 1.00 96.75 86 GLU A C 1
ATOM 660 O O . GLU A 1 86 ? 18.321 5.317 -12.688 1.00 96.75 86 GLU A O 1
ATOM 665 N N . GLY A 1 87 ? 17.040 3.610 -11.976 1.00 92.75 87 GLY A N 1
ATOM 666 C CA . GLY A 1 87 ? 16.037 4.443 -11.312 1.00 92.75 87 GLY A CA 1
ATOM 667 C C . GLY A 1 87 ? 15.051 5.150 -12.248 1.00 92.75 87 GLY A C 1
ATOM 668 O O . GLY A 1 87 ? 14.263 5.960 -11.766 1.00 92.75 87 GLY A O 1
ATOM 669 N N . THR A 1 88 ? 15.064 4.867 -13.556 1.00 95.25 88 THR A N 1
ATOM 670 C CA . THR A 1 88 ? 13.984 5.311 -14.453 1.00 95.25 88 THR A CA 1
ATOM 671 C C . THR A 1 88 ? 12.760 4.413 -14.322 1.00 95.25 88 THR A C 1
ATOM 673 O O . THR A 1 88 ? 12.851 3.292 -13.821 1.00 95.25 88 THR A O 1
ATOM 676 N N . ASP A 1 89 ? 11.631 4.865 -14.861 1.00 93.31 89 ASP A N 1
ATOM 677 C CA . ASP A 1 89 ? 10.431 4.038 -14.948 1.00 93.31 89 ASP A CA 1
ATOM 678 C C . ASP A 1 89 ? 10.627 2.867 -15.931 1.00 93.31 89 ASP A C 1
ATOM 680 O O . ASP A 1 89 ? 11.327 3.018 -16.947 1.00 93.31 89 ASP A O 1
ATOM 684 N N . PRO A 1 90 ? 10.018 1.699 -15.654 1.00 93.94 90 PRO A N 1
ATOM 685 C CA . PRO A 1 90 ? 10.023 0.575 -16.576 1.00 93.94 90 PRO A CA 1
ATOM 686 C C . PRO A 1 90 ? 9.256 0.926 -17.862 1.00 93.94 90 PRO A C 1
ATOM 688 O O . PRO A 1 90 ? 8.190 1.537 -17.794 1.00 93.94 90 PR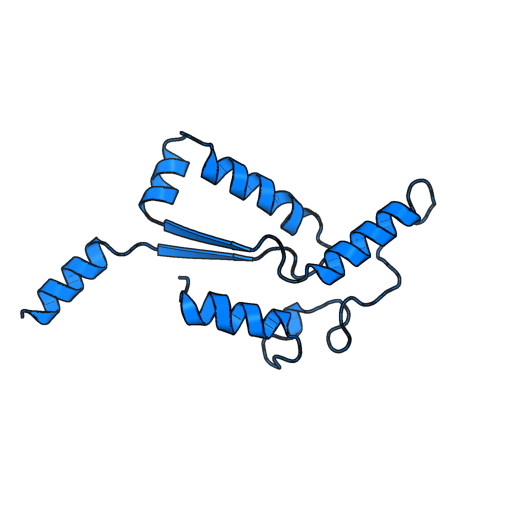O A O 1
ATOM 691 N N . PRO A 1 91 ? 9.716 0.485 -19.047 1.00 93.12 91 PRO A N 1
ATOM 692 C CA . PRO A 1 91 ? 8.991 0.668 -20.306 1.00 93.12 91 PRO A CA 1
ATOM 693 C C . PRO A 1 91 ? 7.841 -0.351 -20.463 1.00 93.12 91 PRO A C 1
ATOM 695 O O . PRO A 1 91 ? 7.607 -0.869 -21.555 1.00 93.12 91 PRO A O 1
ATOM 698 N N . GLU A 1 92 ? 7.158 -0.684 -19.369 1.00 91.75 92 GLU A N 1
ATOM 699 C CA . GLU A 1 92 ? 6.107 -1.696 -19.280 1.00 91.75 92 GLU A CA 1
ATOM 700 C C . GLU A 1 92 ? 4.949 -1.149 -18.447 1.00 91.75 92 GLU A C 1
ATOM 702 O O . GLU A 1 92 ? 5.163 -0.657 -17.344 1.00 91.75 92 GLU A O 1
ATOM 707 N N . LEU A 1 93 ? 3.725 -1.244 -18.972 1.00 91.50 93 LEU A N 1
ATOM 708 C CA . LEU A 1 93 ? 2.518 -0.874 -18.234 1.00 91.50 93 LEU A CA 1
ATOM 709 C C . LEU A 1 93 ? 2.233 -1.904 -17.142 1.00 91.50 93 LEU A C 1
ATOM 711 O O . LEU A 1 93 ? 2.345 -3.101 -17.392 1.00 91.50 93 LEU A O 1
ATOM 715 N N . TYR A 1 94 ? 1.780 -1.447 -15.976 1.00 88.81 94 TYR A N 1
ATOM 716 C CA . TYR A 1 94 ? 1.410 -2.354 -14.885 1.00 88.81 94 TYR A CA 1
ATOM 717 C C . TYR A 1 94 ? 0.111 -3.094 -15.206 1.00 88.81 94 TYR A C 1
ATOM 719 O O . TYR A 1 94 ? -0.015 -4.279 -14.924 1.00 88.81 94 TYR A O 1
ATOM 727 N N . HIS A 1 95 ? -0.833 -2.398 -15.851 1.00 89.12 95 HIS A N 1
ATOM 728 C CA . HIS A 1 95 ? -2.196 -2.885 -16.038 1.00 89.12 95 HIS A CA 1
ATOM 729 C C . HIS A 1 95 ? -2.735 -2.652 -17.440 1.00 89.12 95 HIS A C 1
ATOM 731 O O . HIS A 1 95 ? -2.484 -1.634 -18.089 1.00 89.12 95 HIS A O 1
ATOM 737 N N . LYS A 1 96 ? -3.562 -3.592 -17.902 1.00 80.38 96 LYS A N 1
ATOM 738 C CA . LYS A 1 96 ? -4.086 -3.602 -19.274 1.00 80.38 96 LYS A CA 1
ATOM 739 C C . LYS A 1 96 ? -5.037 -2.439 -19.584 1.00 80.38 96 LYS A C 1
ATOM 741 O O . LYS A 1 96 ? -5.029 -1.959 -20.715 1.00 80.38 96 LYS A O 1
ATOM 746 N N . TYR A 1 97 ? -5.880 -2.025 -18.632 1.00 82.50 97 TYR A N 1
ATOM 747 C CA . TYR A 1 97 ? -6.913 -0.998 -18.873 1.00 82.50 97 TYR A CA 1
ATOM 748 C C . TYR A 1 97 ? -6.618 0.349 -18.204 1.00 82.50 97 TYR A C 1
ATOM 750 O O . TYR A 1 97 ? -7.143 1.366 -18.653 1.00 82.50 97 TYR A O 1
ATOM 758 N N . THR A 1 98 ? -5.766 0.371 -17.180 1.00 88.25 98 THR A N 1
ATOM 759 C CA . THR A 1 98 ? -5.406 1.577 -16.410 1.00 88.25 98 THR A CA 1
ATOM 760 C C . THR A 1 98 ? -3.967 2.034 -16.647 1.00 88.25 98 THR A C 1
ATOM 762 O O . THR A 1 98 ? -3.600 3.148 -16.272 1.00 88.25 98 THR A O 1
ATOM 765 N N . GLY A 1 99 ? -3.149 1.224 -17.327 1.00 90.12 99 GLY A N 1
ATOM 766 C CA . GLY A 1 99 ? -1.753 1.542 -17.594 1.00 90.12 99 GLY A CA 1
ATOM 767 C C . GLY A 1 99 ? -0.950 1.621 -16.298 1.00 90.12 99 GLY A C 1
ATOM 768 O O . GLY A 1 99 ? -0.589 0.592 -15.735 1.00 90.12 99 GLY A O 1
ATOM 769 N N . HIS A 1 100 ? -0.668 2.846 -15.855 1.00 89.00 100 HIS A N 1
ATOM 770 C CA . HIS A 1 100 ? 0.064 3.137 -14.619 1.00 89.00 100 HIS A CA 1
ATOM 771 C C . HIS A 1 100 ? -0.782 3.838 -13.541 1.00 89.00 100 HIS A C 1
ATOM 773 O O . HIS A 1 100 ? -0.261 4.090 -12.458 1.00 89.00 100 HIS A O 1
ATOM 779 N N . ASP A 1 101 ? -2.046 4.184 -13.824 1.00 91.38 101 ASP A N 1
ATOM 780 C CA . ASP A 1 101 ? -2.903 4.962 -12.914 1.00 91.38 101 ASP A CA 1
ATOM 781 C C . ASP A 1 101 ? -4.145 4.163 -12.499 1.00 91.38 101 ASP A C 1
ATOM 783 O O . ASP A 1 101 ? -5.268 4.388 -12.961 1.00 91.38 101 ASP A O 1
ATOM 787 N N . ASP A 1 102 ? -3.934 3.216 -11.589 1.00 90.38 102 ASP A N 1
ATOM 788 C CA . ASP A 1 102 ? -5.005 2.399 -11.003 1.00 90.38 102 ASP A CA 1
ATOM 789 C C . ASP A 1 102 ? -5.904 3.240 -10.095 1.00 90.38 102 ASP A C 1
ATOM 791 O O . ASP A 1 102 ? -7.073 2.927 -9.868 1.00 90.38 102 ASP A O 1
ATOM 795 N N . ASN A 1 103 ? -5.403 4.400 -9.665 1.00 93.88 103 ASN A N 1
ATOM 796 C CA . ASN A 1 103 ? -6.161 5.384 -8.915 1.00 93.88 103 ASN A CA 1
ATOM 797 C C . ASN A 1 103 ? -7.207 6.131 -9.772 1.00 93.88 103 ASN A C 1
ATOM 799 O O . ASN A 1 103 ? -7.871 7.051 -9.285 1.00 93.88 103 ASN A O 1
ATOM 803 N N . ARG A 1 104 ? -7.392 5.761 -11.047 1.00 93.88 104 ARG A N 1
ATOM 804 C CA . ARG A 1 104 ? -8.559 6.147 -11.862 1.00 93.88 104 ARG A CA 1
ATOM 805 C C . ARG A 1 104 ? -9.600 5.049 -12.016 1.00 93.88 104 ARG A C 1
ATOM 807 O O . ARG A 1 104 ? -10.650 5.327 -12.583 1.00 93.88 104 ARG A O 1
ATOM 814 N N . ASP A 1 105 ? -9.383 3.852 -11.489 1.00 94.88 105 ASP A N 1
ATOM 815 C CA . ASP A 1 105 ? -10.311 2.734 -11.686 1.00 94.88 105 ASP A CA 1
ATOM 816 C C . ASP A 1 105 ? -11.513 2.738 -10.724 1.00 94.88 105 ASP A C 1
ATOM 818 O O . ASP A 1 105 ? -12.485 2.018 -10.939 1.00 94.88 105 ASP A O 1
ATOM 822 N N . TRP A 1 106 ? -11.509 3.595 -9.696 1.00 93.00 106 TRP A N 1
ATOM 823 C CA . TRP A 1 106 ? -12.507 3.622 -8.611 1.00 93.00 106 TRP A CA 1
ATOM 824 C C . TRP A 1 106 ? -13.969 3.850 -9.028 1.00 93.00 106 TRP A C 1
ATOM 826 O O . TRP A 1 106 ? -14.867 3.686 -8.206 1.00 93.00 106 TRP A O 1
ATOM 836 N N . TYR A 1 107 ? -14.230 4.248 -10.274 1.00 91.25 107 TYR A N 1
ATOM 837 C CA . TYR A 1 107 ? -15.589 4.384 -10.809 1.00 91.25 107 TYR A CA 1
ATOM 838 C C . TYR A 1 107 ? -15.993 3.233 -11.742 1.00 91.25 107 TYR A C 1
ATOM 840 O O . TYR A 1 107 ? -17.183 3.056 -12.002 1.00 91.25 107 TYR A O 1
ATOM 848 N N . ALA A 1 108 ? -15.022 2.486 -12.272 1.00 91.31 108 ALA A N 1
ATOM 849 C CA . ALA A 1 108 ? -15.222 1.504 -13.335 1.00 91.31 108 ALA A CA 1
ATOM 850 C C . ALA A 1 108 ? -14.980 0.061 -12.870 1.00 91.31 108 ALA A C 1
ATOM 852 O O . ALA A 1 108 ? -15.581 -0.853 -13.433 1.00 91.31 108 ALA A O 1
ATOM 853 N N . PHE A 1 109 ? -14.161 -0.134 -11.829 1.00 93.25 109 PHE A N 1
ATOM 854 C CA . PHE A 1 109 ? -13.870 -1.432 -11.213 1.00 93.25 109 PHE A CA 1
ATOM 855 C C . PHE A 1 109 ? -13.362 -2.468 -12.224 1.00 93.25 109 PHE A C 1
ATOM 857 O O . PHE A 1 109 ? -13.729 -3.645 -12.178 1.00 93.25 109 PHE A O 1
ATOM 864 N N . THR A 1 110 ? -12.538 -2.028 -13.173 1.00 93.94 110 THR A N 1
ATOM 865 C CA . THR A 1 110 ? -12.016 -2.887 -14.239 1.00 93.94 110 THR A CA 1
ATOM 866 C C . THR A 1 110 ? -10.847 -3.755 -13.782 1.00 93.94 110 THR A C 1
ATOM 868 O O . THR A 1 110 ? -10.607 -4.793 -14.400 1.00 93.94 110 THR A O 1
ATOM 871 N N . GLN A 1 111 ? -10.150 -3.361 -12.711 1.00 93.88 111 GLN A N 1
ATOM 872 C CA . GLN A 1 111 ? -9.019 -4.085 -12.131 1.00 93.88 111 GLN A CA 1
ATOM 873 C C . GLN A 1 111 ? -9.456 -4.974 -10.959 1.00 93.88 111 GLN A C 1
ATOM 875 O O . GLN A 1 111 ? -10.358 -4.624 -10.187 1.00 93.88 111 GLN A O 1
ATOM 880 N N . VAL A 1 112 ? -8.802 -6.131 -10.804 1.00 94.56 112 VAL A N 1
ATOM 881 C CA . VAL A 1 112 ? -9.078 -7.049 -9.685 1.00 94.56 112 VAL A CA 1
ATOM 882 C C . VAL A 1 112 ? -8.616 -6.441 -8.360 1.00 94.56 112 VAL A C 1
ATOM 884 O O . VAL A 1 112 ? -9.250 -6.645 -7.331 1.00 94.56 112 VAL A O 1
ATOM 887 N N . GLU A 1 113 ? -7.573 -5.623 -8.394 1.00 95.19 113 GLU A N 1
ATOM 888 C CA . GLU A 1 113 ? -7.003 -4.864 -7.288 1.00 95.19 113 GLU A CA 1
ATOM 889 C C . GLU A 1 113 ? -8.059 -3.943 -6.672 1.00 95.19 113 GLU A C 1
ATOM 891 O O . GLU A 1 113 ? -8.359 -4.047 -5.480 1.00 95.19 113 GLU A O 1
ATOM 896 N N . THR A 1 114 ? -8.698 -3.109 -7.497 1.00 95.12 114 THR A N 1
ATOM 897 C CA . THR A 1 114 ? -9.786 -2.212 -7.084 1.00 95.12 114 THR A CA 1
ATOM 898 C C . THR A 1 114 ? -10.942 -2.993 -6.465 1.00 95.12 114 THR A C 1
ATOM 900 O O . THR A 1 114 ? -11.425 -2.647 -5.383 1.00 95.12 114 THR A O 1
ATOM 903 N N . GLN A 1 115 ? -11.367 -4.080 -7.121 1.00 96.00 115 GLN A N 1
ATOM 904 C CA . GLN A 1 115 ? -12.440 -4.943 -6.620 1.00 96.00 115 GLN A CA 1
ATOM 905 C C . GLN A 1 115 ? -12.075 -5.554 -5.261 1.00 96.00 115 GLN A C 1
ATOM 907 O O . GLN A 1 115 ? -12.884 -5.525 -4.339 1.00 96.00 115 GLN A O 1
ATOM 912 N N . LEU A 1 116 ? -10.847 -6.050 -5.088 1.00 96.62 116 LEU A N 1
ATOM 913 C CA . LEU A 1 116 ? -10.393 -6.656 -3.838 1.00 96.62 116 LEU A CA 1
ATOM 914 C C . LEU A 1 116 ? -10.294 -5.640 -2.699 1.00 96.62 116 LEU A C 1
ATOM 916 O O . LEU A 1 116 ? -10.705 -5.958 -1.581 1.00 96.62 116 LEU A O 1
ATOM 920 N N . VAL A 1 117 ? -9.801 -4.424 -2.952 1.00 96.88 117 VAL A N 1
ATOM 921 C CA . VAL A 1 117 ? -9.767 -3.376 -1.921 1.00 96.88 117 VAL A CA 1
ATOM 922 C C . VAL A 1 117 ? -11.183 -3.058 -1.445 1.00 96.88 117 VAL A C 1
ATOM 924 O O . VAL A 1 117 ? -11.437 -3.006 -0.239 1.00 96.88 117 VAL A O 1
ATOM 927 N N . VAL A 1 118 ? -12.139 -2.918 -2.362 1.00 96.12 118 VAL A N 1
ATOM 928 C CA . VAL A 1 118 ? -13.530 -2.645 -1.988 1.00 96.12 118 VAL A CA 1
ATOM 929 C C . VAL A 1 118 ? -14.174 -3.841 -1.284 1.00 96.12 118 VAL A C 1
ATOM 931 O O . VAL A 1 118 ? -14.672 -3.695 -0.167 1.00 96.12 118 VAL A O 1
ATOM 934 N N . ASP A 1 119 ? -14.114 -5.030 -1.876 1.00 96.44 119 ASP A N 1
ATOM 935 C CA . ASP A 1 119 ? -14.861 -6.204 -1.418 1.00 96.44 119 ASP A CA 1
ATOM 936 C C . ASP A 1 119 ? -14.271 -6.880 -0.188 1.00 96.44 119 ASP A C 1
ATOM 938 O O . ASP A 1 119 ? -14.989 -7.583 0.524 1.00 96.44 119 ASP A O 1
ATOM 942 N N . LYS A 1 120 ? -12.962 -6.747 0.044 1.00 96.44 120 LYS A N 1
ATOM 943 C CA . LYS A 1 120 ? -12.268 -7.440 1.141 1.00 96.44 120 LYS A CA 1
ATOM 944 C C . LYS A 1 120 ? -11.871 -6.510 2.274 1.00 96.44 120 LYS A C 1
ATOM 946 O O . LYS A 1 120 ? -11.648 -6.993 3.384 1.00 96.44 120 LYS A O 1
ATOM 951 N N . ILE A 1 121 ? -11.805 -5.204 2.022 1.00 96.50 121 ILE A N 1
ATOM 952 C CA . ILE A 1 121 ? -11.352 -4.225 3.011 1.00 96.50 121 ILE A CA 1
ATOM 953 C C . ILE A 1 121 ? -12.458 -3.216 3.292 1.00 96.50 121 ILE A C 1
ATOM 955 O O . ILE A 1 121 ? -13.034 -3.248 4.379 1.00 96.50 121 ILE A O 1
ATOM 959 N N . LEU A 1 122 ? -12.798 -2.353 2.332 1.00 96.00 122 LEU A N 1
ATOM 960 C CA . LEU A 1 122 ? -13.670 -1.205 2.601 1.00 96.00 122 LEU A CA 1
ATOM 961 C C . LEU A 1 122 ? -15.097 -1.623 2.984 1.00 96.00 122 LEU A C 1
ATOM 963 O O . LEU A 1 122 ? -15.617 -1.148 3.992 1.00 96.00 122 LEU A O 1
ATOM 967 N N . ASN A 1 123 ? -15.708 -2.554 2.248 1.00 95.94 123 ASN A N 1
ATOM 968 C CA . ASN A 1 123 ? -17.071 -3.027 2.523 1.00 95.94 123 ASN A CA 1
ATOM 969 C C . ASN A 1 123 ? -17.157 -4.037 3.672 1.00 95.94 123 ASN A C 1
ATOM 971 O O . ASN A 1 123 ? -18.244 -4.280 4.183 1.00 95.94 123 ASN A O 1
ATOM 975 N N . VAL A 1 124 ? -16.041 -4.652 4.065 1.00 96.81 124 VAL A N 1
ATOM 976 C CA . VAL A 1 124 ? -16.021 -5.613 5.180 1.00 96.81 124 VAL A CA 1
ATOM 977 C C . VAL A 1 124 ? -15.838 -4.887 6.505 1.00 96.81 124 VAL A C 1
ATOM 979 O O . VAL A 1 124 ? -16.467 -5.237 7.501 1.00 96.81 124 VAL A O 1
ATOM 982 N N . TRP A 1 125 ? -14.964 -3.883 6.517 1.00 95.88 125 TRP A N 1
ATOM 983 C CA . TRP A 1 125 ? -14.522 -3.242 7.747 1.00 95.88 125 TRP A CA 1
ATOM 984 C C . TRP A 1 125 ? -15.097 -1.848 7.958 1.00 95.88 125 TRP A C 1
A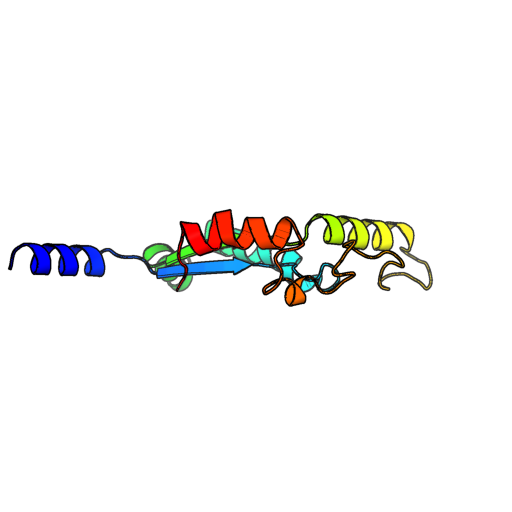TOM 986 O O . TRP A 1 125 ? -15.117 -1.399 9.099 1.00 95.88 125 TRP A O 1
ATOM 996 N N . HIS A 1 126 ? -15.568 -1.178 6.901 1.00 95.12 126 HIS A N 1
ATOM 997 C CA . HIS A 1 126 ? -16.108 0.183 6.957 1.00 95.12 126 HIS A CA 1
ATOM 998 C C . HIS A 1 126 ? -15.206 1.147 7.759 1.00 95.12 126 HIS A C 1
ATOM 1000 O O . HIS A 1 126 ? -15.634 1.663 8.798 1.00 95.12 126 HIS A O 1
ATOM 1006 N N . PRO A 1 127 ? -13.942 1.346 7.325 1.00 94.50 127 PRO A N 1
ATOM 1007 C CA . PRO A 1 127 ? -13.028 2.279 7.980 1.00 94.50 127 PRO A CA 1
ATOM 1008 C C . PRO A 1 127 ? -13.614 3.699 8.036 1.00 94.50 127 PRO A C 1
ATOM 1010 O O . PRO A 1 127 ? -14.438 4.069 7.197 1.00 94.50 127 PRO A O 1
ATOM 1013 N N . GLN A 1 128 ? -13.206 4.457 9.057 1.00 79.00 128 GLN A N 1
ATOM 1014 C CA . GLN A 1 128 ? -13.720 5.791 9.396 1.00 79.00 128 GLN A CA 1
ATOM 1015 C C . GLN A 1 128 ? -12.835 6.909 8.854 1.00 79.00 128 GLN A C 1
ATOM 1017 O O . GLN A 1 128 ? -11.598 6.719 8.838 1.00 79.00 128 GLN A O 1
#

Radius of gyration: 19.38 Å; chains: 1; bounding box: 60×15×47 Å

Secondary structure (DSSP, 8-state):
-HHHHHHHHHHTT--EEEEEE--SSTT-HHHHHHHHHHHHHHHH---HHHHHHHHHEEEEEES-S-HHHHHHHHHHHHHHTTSTTTTSPPSS-SBTTTBT-GGGGGGT--SHHHHHIIIIIIHHH---

Foldseek 3Di:
DVVVVVVVVCVVQDAAEEEQEFALQLLVPCGLVCLVVVVCCLVDDPPPVSVVCVRRYHYHRHSHLQVQNNVQQVVQQVVQPPHPCHSPHHPAFSDDPQRRCSVVCCVPVPDVSNVCCVVVPCVVPVGD